Protein AF-F4S3M0-F1 (afdb_monomer)

Organism: Melampsora larici-populina (strain 98AG31 / pathotype 3-4-7) (NCBI:txid747676)

Structure (mmCIF, N/CA/C/O backbone):
data_AF-F4S3M0-F1
#
_entry.id   AF-F4S3M0-F1
#
loop_
_atom_site.group_PDB
_atom_site.id
_atom_site.type_symbol
_atom_site.label_atom_id
_atom_site.label_alt_id
_atom_site.label_comp_id
_atom_site.label_asym_id
_atom_site.label_entity_id
_atom_site.label_seq_id
_atom_site.pdbx_PDB_ins_code
_atom_s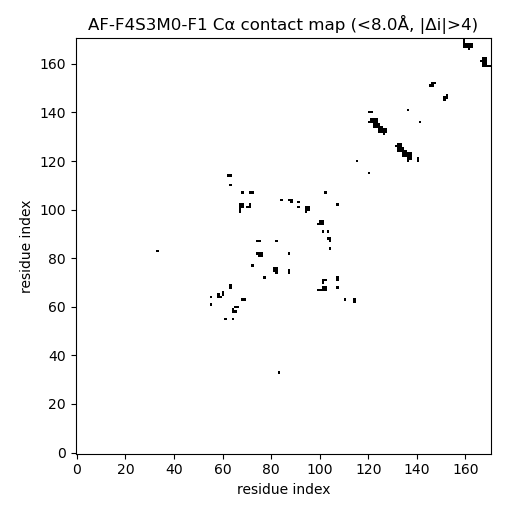ite.Cartn_x
_atom_site.Cartn_y
_atom_site.Cartn_z
_atom_site.occupancy
_atom_site.B_iso_or_equiv
_atom_site.auth_seq_id
_atom_site.auth_comp_id
_atom_site.auth_asym_id
_atom_site.auth_atom_id
_atom_site.pdbx_PDB_model_num
ATOM 1 N N . MET A 1 1 ? -48.995 18.906 71.791 1.00 35.56 1 MET A N 1
ATOM 2 C CA . MET A 1 1 ? -49.995 19.321 70.779 1.00 35.56 1 MET A CA 1
ATOM 3 C C . MET A 1 1 ? -49.561 20.656 70.186 1.00 35.56 1 MET A C 1
ATOM 5 O O . MET A 1 1 ? -49.178 21.518 70.962 1.00 35.56 1 MET A O 1
ATOM 9 N N . ARG A 1 2 ? -49.672 20.780 68.851 1.00 35.53 2 ARG A N 1
ATOM 10 C CA . ARG A 1 2 ? -49.434 21.944 67.962 1.00 35.53 2 ARG A CA 1
ATOM 11 C C . ARG A 1 2 ? -47.989 22.300 67.554 1.00 35.53 2 ARG A C 1
ATOM 13 O O . ARG A 1 2 ? -47.283 23.010 68.252 1.00 35.53 2 ARG A O 1
ATOM 20 N N . SER A 1 3 ? -47.638 21.865 66.340 1.00 38.09 3 SER A N 1
ATOM 21 C CA . SER A 1 3 ? -46.904 22.633 65.304 1.00 38.09 3 SER A CA 1
ATOM 22 C C . SER A 1 3 ? -47.796 23.778 64.750 1.00 38.09 3 SER A C 1
ATOM 24 O O . SER A 1 3 ? -48.944 23.863 65.206 1.00 38.09 3 SER A O 1
ATOM 26 N N . PRO A 1 4 ? -47.443 24.544 63.682 1.00 53.38 4 PRO A N 1
ATOM 27 C CA . PRO A 1 4 ? -46.156 24.891 63.023 1.00 53.38 4 PRO A CA 1
ATOM 28 C C . PRO A 1 4 ? -46.022 26.429 62.751 1.00 53.38 4 PRO A C 1
ATOM 30 O O . PRO A 1 4 ? -46.941 27.161 63.083 1.00 53.38 4 PRO A O 1
ATOM 33 N N . THR A 1 5 ? -44.939 26.915 62.110 1.00 37.91 5 THR A N 1
ATOM 34 C CA . THR A 1 5 ? -44.976 27.767 60.880 1.00 37.91 5 THR A CA 1
ATOM 35 C C . THR A 1 5 ? -43.571 28.162 60.394 1.00 37.91 5 THR A C 1
ATOM 37 O O . THR A 1 5 ? -42.767 28.696 61.153 1.00 37.91 5 THR A O 1
ATOM 40 N N . ASN A 1 6 ? -43.332 27.920 59.100 1.00 38.53 6 ASN A N 1
ATOM 41 C CA . ASN A 1 6 ? -42.208 28.385 58.284 1.00 38.53 6 ASN A CA 1
ATOM 42 C C . ASN A 1 6 ? -42.134 29.918 58.202 1.00 38.53 6 ASN A C 1
ATOM 44 O O . ASN A 1 6 ? -43.172 30.565 58.088 1.00 38.53 6 ASN A O 1
ATOM 48 N N . SER A 1 7 ? -40.916 30.458 58.092 1.00 37.88 7 SER A N 1
ATOM 49 C CA . SER A 1 7 ? -40.669 31.768 57.480 1.00 37.88 7 SER A CA 1
ATOM 50 C C . SER A 1 7 ? -39.548 31.679 56.450 1.00 37.88 7 SER A C 1
ATOM 52 O O . SER A 1 7 ? -38.506 31.070 56.677 1.00 37.88 7 SER A O 1
ATOM 54 N N . SER A 1 8 ? -39.845 32.280 55.305 1.00 38.84 8 SER A N 1
ATOM 55 C CA . SER A 1 8 ? -39.098 32.343 54.057 1.00 38.84 8 SER A CA 1
ATOM 56 C C . SER A 1 8 ? -38.252 33.619 53.998 1.00 38.84 8 SER A C 1
ATOM 58 O O . SER A 1 8 ? -38.768 34.692 54.295 1.00 38.84 8 SER A O 1
ATOM 60 N N . ALA A 1 9 ? -37.015 33.499 53.519 1.00 36.19 9 ALA A N 1
ATOM 61 C CA . ALA A 1 9 ? -36.244 34.500 52.769 1.00 36.19 9 ALA A CA 1
ATOM 62 C C . ALA A 1 9 ? -35.062 33.706 52.171 1.00 36.19 9 ALA A C 1
ATOM 64 O O . ALA A 1 9 ? -34.357 33.033 52.911 1.00 36.19 9 ALA A O 1
ATOM 65 N N . GLY A 1 10 ? -34.877 33.554 50.863 1.00 30.77 10 GLY A N 1
ATOM 66 C CA . GLY A 1 10 ? -34.828 34.598 49.849 1.00 30.77 10 GLY A CA 1
ATOM 67 C C . GLY A 1 10 ? -33.366 34.731 49.419 1.00 30.77 10 GLY A C 1
ATOM 68 O O . GLY A 1 10 ? -32.677 35.618 49.901 1.00 30.77 10 GLY A O 1
ATOM 69 N N . CYS A 1 11 ? -32.886 33.814 48.574 1.00 30.95 11 CYS A N 1
ATOM 70 C CA . CYS A 1 11 ? -31.602 33.945 47.885 1.00 30.95 11 CYS A CA 1
ATOM 71 C C . CYS A 1 11 ? -31.860 33.762 46.392 1.00 30.95 11 CYS A C 1
ATOM 73 O O . CYS A 1 11 ? -32.021 32.645 45.903 1.00 30.95 11 CYS A O 1
ATOM 75 N N . GLU A 1 12 ? -31.957 34.887 45.696 1.00 34.16 12 GLU A N 1
ATOM 76 C CA . GLU A 1 12 ? -31.897 34.964 44.245 1.00 34.16 12 GLU A CA 1
ATOM 77 C C . GLU A 1 12 ? -30.481 34.573 43.801 1.00 34.16 12 GLU A C 1
ATOM 79 O O . GLU A 1 12 ? -29.498 35.173 44.234 1.00 34.16 12 GLU A O 1
ATOM 84 N N . SER A 1 13 ? -30.362 33.573 42.931 1.00 37.22 13 SER A N 1
ATOM 85 C CA . SER A 1 13 ? -29.157 33.367 42.129 1.00 37.22 13 SER A CA 1
ATOM 86 C C . SER A 1 13 ? -29.556 33.427 40.663 1.00 37.22 13 SER A C 1
ATOM 88 O O . SER A 1 13 ? -30.315 32.588 40.178 1.00 37.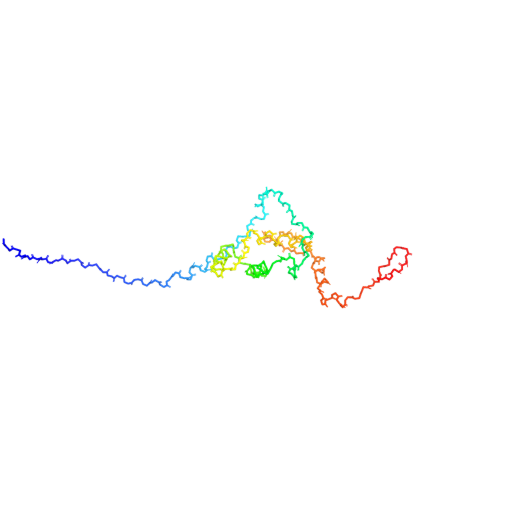22 13 SER A O 1
ATOM 90 N N . SER A 1 14 ? -29.063 34.462 39.993 1.00 34.44 14 SER A N 1
ATOM 91 C CA . SER A 1 14 ? -29.221 34.749 38.573 1.00 34.44 14 SER A CA 1
ATOM 92 C C . SER A 1 14 ? -28.876 33.541 37.704 1.00 34.44 14 SER A C 1
ATOM 94 O O . SER A 1 14 ? -27.732 33.085 37.691 1.00 34.44 14 SER A O 1
ATOM 96 N N . VAL A 1 15 ? -29.853 33.063 36.937 1.00 38.62 15 VAL A N 1
ATOM 97 C CA . VAL A 1 15 ? -29.621 32.161 35.809 1.00 38.62 15 VAL A CA 1
ATOM 98 C C . VAL A 1 15 ? -29.136 33.020 34.647 1.00 38.62 15 VAL A C 1
ATOM 100 O O . VAL A 1 15 ? -29.912 33.753 34.040 1.00 38.62 15 VAL A O 1
ATOM 103 N N . THR A 1 16 ? -27.838 32.973 34.362 1.00 38.59 16 THR A N 1
ATOM 104 C CA . THR A 1 16 ? -27.318 33.388 33.059 1.00 38.59 16 THR A CA 1
ATOM 105 C C . THR A 1 16 ? -27.352 32.174 32.143 1.00 38.59 16 THR A C 1
ATOM 107 O O . THR A 1 16 ? -26.502 31.292 32.263 1.00 38.59 16 THR A O 1
ATOM 110 N N . ASP A 1 17 ? -28.335 32.138 31.243 1.00 46.00 17 ASP A N 1
ATOM 111 C CA . ASP A 1 17 ? -28.294 31.312 30.037 1.00 46.00 17 ASP A CA 1
ATOM 112 C C . ASP A 1 17 ? -27.060 31.719 29.225 1.00 46.00 17 ASP A C 1
ATOM 114 O O . ASP A 1 17 ? -27.000 32.815 28.663 1.00 46.00 17 ASP A O 1
ATOM 118 N N . GLN A 1 18 ? -26.053 30.850 29.181 1.00 40.09 18 GLN A N 1
ATOM 119 C CA . GLN A 1 18 ? -24.944 30.973 28.243 1.00 40.09 18 GLN A CA 1
ATOM 120 C C . GLN A 1 18 ? -24.987 29.785 27.288 1.00 40.09 18 GLN A C 1
ATOM 122 O O . GLN A 1 18 ? -24.576 28.673 27.606 1.00 40.09 18 GLN A O 1
ATOM 127 N N . SER A 1 19 ? -25.567 30.095 26.129 1.00 46.62 19 SER A N 1
ATOM 128 C CA . SER A 1 19 ? -25.469 29.425 24.836 1.00 46.62 19 SER A CA 1
ATOM 129 C C . SER A 1 19 ? -24.262 28.490 24.696 1.00 46.62 19 SER A C 1
ATOM 131 O O . SER A 1 19 ? -23.108 28.916 24.741 1.00 46.62 19 SER A O 1
ATOM 133 N N . SER A 1 20 ? -24.551 27.209 24.480 1.00 45.34 20 SER A N 1
ATOM 134 C CA . SER A 1 20 ? -23.590 26.130 24.249 1.00 45.34 20 SER A CA 1
ATOM 135 C C . SER A 1 20 ? -23.423 25.797 22.760 1.00 45.34 20 SER A C 1
ATOM 137 O O . SER A 1 20 ? -23.326 24.625 22.408 1.00 45.34 20 SER A O 1
ATOM 139 N N . ASP A 1 21 ? -23.378 26.808 21.888 1.00 51.62 21 ASP A N 1
ATOM 140 C CA . ASP A 1 21 ? -23.297 26.602 20.429 1.00 51.62 21 ASP A CA 1
ATOM 141 C C . ASP A 1 21 ? -21.908 26.868 19.818 1.00 51.62 21 ASP A C 1
ATOM 143 O O . ASP A 1 21 ? -21.734 26.783 18.607 1.00 51.62 21 ASP A O 1
ATOM 147 N N . ALA A 1 22 ? -20.875 27.130 20.624 1.00 49.19 22 ALA A N 1
ATOM 148 C CA . ALA A 1 22 ? -19.568 27.568 20.117 1.00 49.19 22 ALA A CA 1
ATOM 149 C C . ALA A 1 22 ? -18.418 26.550 20.271 1.00 49.19 22 ALA A C 1
ATOM 151 O O . ALA A 1 22 ? -17.271 26.960 20.424 1.00 49.19 22 ALA A O 1
ATOM 152 N N . ASN A 1 23 ? -18.675 25.234 20.252 1.00 51.41 23 ASN A N 1
ATOM 153 C CA . ASN A 1 23 ? -17.585 24.253 20.430 1.00 51.41 23 ASN A CA 1
ATOM 154 C C . ASN A 1 23 ? -17.570 23.061 19.460 1.00 51.41 23 ASN A C 1
ATOM 156 O O . ASN A 1 23 ? -16.838 22.101 19.688 1.00 51.41 23 ASN A O 1
ATOM 160 N N . ILE A 1 24 ? -18.349 23.104 18.374 1.00 42.72 24 ILE A N 1
ATOM 161 C CA . ILE A 1 24 ? -18.276 22.068 17.327 1.00 42.72 24 ILE A CA 1
ATOM 162 C C . ILE A 1 24 ? -17.216 22.427 16.274 1.00 42.72 24 ILE A C 1
ATOM 164 O O . ILE A 1 24 ? -16.498 21.544 15.810 1.00 42.72 24 ILE A O 1
ATOM 168 N N . GLU A 1 25 ? -17.049 23.711 15.941 1.00 46.59 25 GLU A N 1
ATOM 169 C CA . GLU A 1 25 ? -16.086 24.136 14.911 1.00 46.59 25 GLU A CA 1
ATOM 170 C C . GLU A 1 25 ? -14.624 23.933 15.343 1.00 46.59 25 GLU A C 1
ATOM 172 O O . GLU A 1 25 ? -13.801 23.485 14.548 1.00 46.59 25 GLU A O 1
ATOM 177 N N . ASN A 1 26 ? -14.322 24.107 16.633 1.00 46.09 26 ASN A N 1
ATOM 178 C CA . ASN A 1 26 ? -12.972 23.920 17.178 1.00 46.09 26 ASN A CA 1
ATOM 179 C C . ASN A 1 26 ? -12.529 22.438 17.235 1.00 46.09 26 ASN A C 1
ATOM 181 O O . ASN A 1 26 ? -11.357 22.134 17.445 1.00 46.09 26 ASN A O 1
ATOM 185 N N . LEU A 1 27 ? -13.459 21.492 17.037 1.00 41.00 27 LEU A N 1
ATOM 186 C CA . LEU A 1 27 ? -13.160 20.056 17.030 1.00 41.00 27 LEU A CA 1
ATOM 187 C C . LEU A 1 27 ? -12.715 19.546 15.648 1.00 41.00 27 LEU A C 1
ATOM 189 O O . LEU A 1 27 ? -12.100 18.485 15.555 1.00 41.00 27 LEU A O 1
ATOM 193 N N . LEU A 1 28 ? -13.032 20.285 14.578 1.00 40.88 28 LEU A N 1
ATOM 194 C CA . LEU A 1 28 ? -12.654 19.945 13.201 1.00 40.88 28 LEU A CA 1
ATOM 195 C C . LEU A 1 28 ? -11.318 20.571 12.786 1.00 40.88 28 LEU A C 1
ATOM 197 O O . LEU A 1 28 ? -10.623 19.994 11.954 1.00 40.88 28 LEU A O 1
ATOM 201 N N . GLU A 1 29 ? -10.929 21.697 13.385 1.00 42.06 29 GLU A N 1
ATOM 202 C CA . GLU A 1 29 ? -9.670 22.384 13.059 1.00 42.06 29 GLU A CA 1
ATOM 203 C C . GLU A 1 29 ? -8.425 21.734 13.691 1.00 42.06 29 GLU A C 1
ATOM 205 O O . GLU A 1 29 ? -7.314 21.935 13.211 1.00 42.06 29 GLU A O 1
ATOM 210 N N . GLN A 1 30 ? -8.587 20.870 14.701 1.00 41.62 30 GLN A N 1
ATOM 211 C CA . GLN A 1 30 ? -7.483 20.106 15.313 1.00 41.62 30 GLN A CA 1
ATOM 212 C C . GLN A 1 30 ? -7.150 18.784 14.588 1.00 41.62 30 GLN A C 1
ATOM 214 O O . GLN A 1 30 ? -6.493 17.912 15.156 1.00 41.62 30 GLN A O 1
ATOM 219 N N . VAL A 1 31 ? -7.612 18.591 13.347 1.00 48.03 31 VAL A N 1
ATOM 220 C CA . VAL A 1 31 ? -7.483 17.308 12.625 1.00 48.03 31 VAL A CA 1
ATOM 221 C C . VAL A 1 31 ? -6.314 17.262 11.627 1.00 48.03 31 VAL A C 1
ATOM 223 O O . VAL A 1 31 ? -5.997 16.180 11.141 1.00 48.03 31 VAL A O 1
ATOM 226 N N . ASP A 1 32 ? -5.598 18.359 11.373 1.00 39.69 32 ASP A N 1
ATOM 227 C CA . ASP A 1 32 ? -4.571 18.393 10.313 1.00 39.69 32 ASP A CA 1
ATOM 228 C C . ASP A 1 32 ? -3.110 18.372 10.791 1.00 39.69 32 ASP A C 1
ATOM 230 O O . ASP A 1 32 ? -2.213 18.820 10.079 1.00 39.69 32 ASP A O 1
ATOM 234 N N . GLU A 1 33 ? -2.824 17.737 11.929 1.00 41.00 33 GLU A N 1
ATOM 235 C CA . GLU A 1 33 ? -1.481 17.194 12.155 1.00 41.00 33 GLU A CA 1
ATOM 236 C C . GLU A 1 33 ? -1.470 15.724 11.733 1.00 41.00 33 GLU A C 1
ATOM 238 O O . GLU A 1 33 ? -1.711 14.796 12.510 1.00 41.00 33 GLU A O 1
ATOM 243 N N . TYR A 1 34 ? -1.248 15.516 10.432 1.00 47.06 34 TYR A N 1
ATOM 244 C CA . TYR A 1 34 ? -0.899 14.205 9.901 1.00 47.06 34 TYR A CA 1
ATOM 245 C C . TYR A 1 34 ? 0.471 13.823 10.456 1.00 47.06 34 TYR A C 1
ATOM 247 O O . TYR A 1 34 ? 1.499 14.064 9.826 1.00 47.06 34 TYR A O 1
ATOM 255 N N . ASP A 1 35 ? 0.457 13.199 11.632 1.00 42.06 35 ASP A N 1
ATOM 256 C CA . ASP A 1 35 ? 1.570 12.435 12.172 1.00 42.06 35 ASP A CA 1
ATOM 257 C C . ASP A 1 35 ? 1.912 11.341 11.156 1.00 42.06 35 ASP A C 1
ATOM 259 O O . ASP A 1 35 ? 1.306 10.261 11.091 1.00 42.06 35 ASP A O 1
ATOM 263 N N . TRP A 1 36 ? 2.861 11.661 10.281 1.00 47.72 36 TRP A N 1
ATOM 264 C CA . TRP A 1 36 ? 3.512 10.728 9.376 1.00 47.72 36 TRP A CA 1
ATOM 265 C C . TRP A 1 36 ? 4.489 9.893 10.201 1.00 47.72 36 TRP A C 1
ATOM 267 O O . TRP A 1 36 ? 5.684 9.888 9.920 1.00 47.72 36 TRP A O 1
ATOM 277 N N . GLY A 1 37 ? 3.950 9.264 11.258 1.00 37.31 37 GLY A N 1
ATOM 278 C CA . GLY A 1 37 ? 4.690 8.682 12.363 1.00 37.31 37 GLY A CA 1
ATOM 279 C C . GLY A 1 37 ? 5.929 7.999 11.842 1.00 37.31 37 GLY A C 1
ATOM 280 O O . GLY A 1 37 ? 5.812 7.169 10.934 1.00 37.31 37 GLY A O 1
ATOM 281 N N . ASN A 1 38 ? 7.078 8.432 12.374 1.00 37.34 38 ASN A N 1
ATOM 282 C CA . ASN A 1 38 ? 8.406 7.954 12.021 1.00 37.34 38 ASN A CA 1
ATOM 283 C C . ASN A 1 38 ? 8.319 6.492 11.598 1.00 37.34 38 ASN A C 1
ATOM 285 O O . ASN A 1 38 ? 7.979 5.618 12.400 1.00 37.34 38 ASN A O 1
ATOM 289 N N . GLU A 1 39 ? 8.629 6.210 10.333 1.00 47.81 39 GLU A N 1
ATOM 290 C CA . GLU A 1 39 ? 8.635 4.849 9.794 1.00 47.81 39 GLU A CA 1
ATOM 291 C C . GLU A 1 39 ? 9.760 3.985 10.408 1.00 47.81 39 GLU A C 1
ATOM 293 O O . GLU A 1 39 ? 10.139 2.973 9.823 1.00 47.81 39 GLU A O 1
ATOM 298 N N . GLU A 1 40 ? 10.299 4.377 11.563 1.00 42.41 40 GLU A N 1
ATOM 299 C CA . GLU A 1 40 ? 11.466 3.819 12.239 1.00 42.41 40 GLU A CA 1
ATOM 300 C C . GLU A 1 40 ? 11.122 3.142 13.577 1.00 42.41 40 GLU A C 1
ATOM 302 O O . GLU A 1 40 ? 11.881 2.280 14.007 1.00 42.41 40 GLU A O 1
ATOM 307 N N . ASP A 1 41 ? 9.937 3.373 14.161 1.00 38.75 41 ASP A N 1
ATOM 308 C 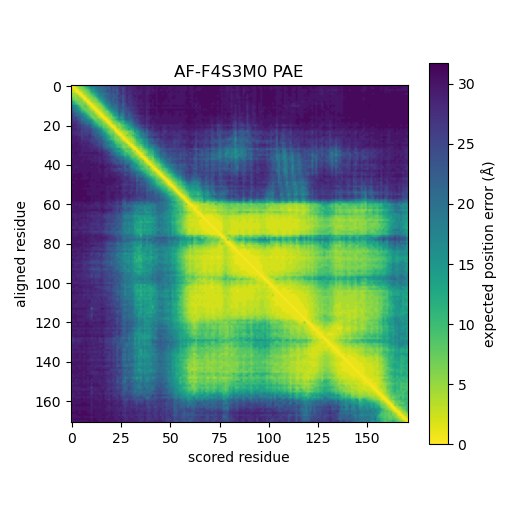CA . ASP A 1 41 ? 9.453 2.628 15.343 1.00 38.75 41 ASP A CA 1
ATOM 309 C C . ASP A 1 41 ? 8.812 1.280 14.949 1.00 38.75 41 ASP A C 1
ATOM 311 O O . ASP A 1 41 ? 7.697 0.911 15.335 1.00 38.75 41 ASP A O 1
ATOM 315 N N . TRP A 1 42 ? 9.533 0.506 14.137 1.00 42.53 42 TRP A N 1
ATOM 316 C CA . TRP A 1 42 ? 9.274 -0.923 14.000 1.00 42.53 42 TRP A CA 1
ATOM 317 C C . TRP A 1 42 ? 10.045 -1.635 15.099 1.00 42.53 42 TRP A C 1
ATOM 319 O O . TRP A 1 42 ? 11.170 -2.078 14.878 1.00 42.53 42 TRP A O 1
ATOM 329 N N . GLU A 1 43 ? 9.437 -1.804 16.272 1.00 33.66 43 GLU A N 1
ATOM 330 C CA . GLU A 1 43 ? 9.908 -2.886 17.127 1.00 33.66 43 GLU A CA 1
ATOM 331 C C . GLU A 1 43 ? 9.839 -4.193 16.326 1.00 33.66 43 GLU A C 1
ATOM 333 O O . GLU A 1 43 ? 8.810 -4.543 15.728 1.00 33.66 43 GLU A O 1
ATOM 338 N N . ASP A 1 44 ? 10.981 -4.876 16.294 1.00 44.06 44 ASP A N 1
ATOM 339 C CA . ASP A 1 44 ? 11.183 -6.249 15.853 1.00 44.06 44 ASP A CA 1
ATOM 340 C C . ASP A 1 44 ? 10.365 -7.189 16.746 1.00 44.06 44 ASP A C 1
ATOM 342 O O . ASP A 1 44 ? 10.871 -7.906 17.608 1.00 44.06 44 ASP A O 1
ATOM 346 N N . VAL A 1 45 ? 9.043 -7.149 16.591 1.00 46.25 45 VAL A N 1
ATOM 347 C CA . VAL A 1 45 ? 8.149 -8.077 17.273 1.00 46.25 45 VAL A CA 1
ATOM 348 C C . VAL A 1 45 ? 8.086 -9.345 16.440 1.00 46.25 45 VAL A C 1
ATOM 350 O O . VAL A 1 45 ? 7.135 -9.543 15.690 1.00 46.25 45 VAL A O 1
ATOM 353 N N . GLY A 1 46 ? 9.129 -10.162 16.587 1.00 34.25 46 GLY A N 1
ATOM 354 C CA . GLY A 1 46 ? 9.132 -11.612 16.432 1.00 34.25 46 GLY A CA 1
ATOM 355 C C . GLY A 1 46 ? 8.651 -12.164 15.092 1.00 34.25 46 GLY A C 1
ATOM 356 O O . GLY A 1 46 ? 7.500 -12.017 14.695 1.00 34.25 46 GLY A O 1
ATOM 357 N N . THR A 1 47 ? 9.521 -12.941 14.455 1.00 43.38 47 THR A N 1
ATOM 358 C CA . THR A 1 47 ? 9.227 -13.908 13.392 1.00 43.38 47 THR A CA 1
ATOM 359 C C . THR A 1 47 ? 7.988 -14.762 13.707 1.00 43.38 47 THR A C 1
ATOM 361 O O . THR A 1 47 ? 8.091 -15.892 14.176 1.00 43.38 47 THR A O 1
ATOM 364 N N . GLN A 1 48 ? 6.792 -14.252 13.429 1.00 44.31 48 GLN A N 1
ATOM 365 C CA . GLN A 1 48 ? 5.617 -15.072 13.194 1.00 44.31 48 GLN A CA 1
ATOM 366 C C . GLN A 1 48 ? 5.571 -15.308 11.693 1.00 44.31 48 GLN A C 1
ATOM 368 O O . GLN A 1 48 ? 5.529 -14.359 10.908 1.00 44.31 48 GLN A O 1
ATOM 373 N N . GLN A 1 49 ? 5.696 -16.587 11.331 1.00 38.66 49 GLN A N 1
ATOM 374 C CA . GLN A 1 49 ? 5.644 -17.124 9.977 1.00 38.66 49 GLN A CA 1
ATOM 375 C C . GLN A 1 49 ? 4.792 -16.253 9.056 1.00 38.66 49 GLN A C 1
ATOM 377 O O . GLN A 1 49 ? 3.603 -16.032 9.296 1.00 38.66 49 GLN A O 1
ATOM 382 N N . GLY A 1 50 ? 5.428 -15.753 7.992 1.00 39.88 50 GLY A N 1
ATOM 383 C CA . GLY A 1 50 ? 4.691 -15.183 6.878 1.00 39.88 50 GLY A CA 1
ATOM 384 C C . GLY A 1 50 ? 3.624 -16.192 6.446 1.00 39.88 50 GLY A C 1
ATOM 385 O O . GLY A 1 50 ? 3.924 -17.384 6.428 1.00 39.88 50 GLY A O 1
ATOM 386 N N . PRO A 1 51 ? 2.392 -15.744 6.157 1.00 44.69 51 PRO A N 1
ATOM 387 C CA . PRO A 1 51 ? 1.289 -16.643 5.858 1.00 44.69 51 PRO A CA 1
ATOM 388 C C . PRO A 1 51 ? 1.705 -17.626 4.764 1.00 44.69 51 PRO A C 1
ATOM 390 O O . PRO A 1 51 ? 2.196 -17.213 3.709 1.00 44.69 51 PRO A O 1
ATOM 393 N N . ASP A 1 52 ? 1.532 -18.914 5.051 1.00 42.12 52 ASP A N 1
ATOM 394 C CA . ASP A 1 52 ? 1.872 -20.013 4.159 1.00 42.12 52 ASP A CA 1
ATOM 395 C C . ASP A 1 52 ? 1.245 -19.758 2.785 1.00 42.12 52 ASP A C 1
ATOM 397 O O . ASP A 1 52 ? 0.019 -19.700 2.624 1.00 42.12 52 ASP A O 1
ATOM 401 N N . THR A 1 53 ? 2.098 -19.585 1.775 1.00 48.97 53 THR A N 1
ATOM 402 C CA . THR A 1 53 ? 1.703 -19.233 0.403 1.00 48.97 53 THR A CA 1
ATOM 403 C C . THR A 1 53 ? 0.811 -20.293 -0.259 1.00 48.97 53 THR A C 1
ATOM 405 O O . THR A 1 53 ? 0.193 -20.020 -1.286 1.00 48.97 53 THR A O 1
ATOM 408 N N . SER A 1 54 ? 0.681 -21.476 0.349 1.00 45.72 54 SER A N 1
ATOM 409 C CA . SER A 1 54 ? -0.139 -22.600 -0.112 1.00 45.72 54 SER A CA 1
ATOM 410 C C . SER A 1 54 ? -1.642 -22.454 0.167 1.00 45.72 54 SER A C 1
ATOM 412 O O . SER A 1 54 ? -2.434 -23.153 -0.460 1.00 45.72 54 SER A O 1
ATOM 414 N N . SER A 1 55 ? -2.065 -21.547 1.058 1.00 49.06 55 SER A N 1
ATOM 415 C CA . SER A 1 55 ? -3.488 -21.358 1.410 1.00 49.06 55 SER A CA 1
ATOM 416 C C . SER A 1 55 ? -4.170 -20.166 0.721 1.00 49.06 55 SER A C 1
ATOM 418 O O . SER A 1 55 ? -5.386 -20.008 0.821 1.00 49.06 55 SER A O 1
ATOM 420 N N . PHE A 1 56 ? -3.426 -19.360 -0.048 1.00 49.91 56 PHE A N 1
ATOM 421 C CA . PHE A 1 56 ? -3.946 -18.200 -0.800 1.00 49.91 56 PHE A CA 1
ATOM 422 C C . PHE A 1 56 ? -4.826 -18.571 -2.005 1.00 49.91 56 PHE A C 1
ATOM 424 O O . PHE A 1 56 ? -5.235 -17.708 -2.781 1.00 49.91 56 PHE A O 1
ATOM 431 N N . GLN A 1 57 ? -5.114 -19.857 -2.181 1.00 50.69 57 GLN A N 1
ATOM 432 C CA . GLN A 1 57 ? -5.857 -20.398 -3.305 1.00 50.69 57 GLN A CA 1
ATOM 433 C C . GLN A 1 57 ? -7.190 -20.963 -2.808 1.00 50.69 57 GLN A C 1
ATOM 435 O O . GLN A 1 57 ? -7.256 -22.140 -2.464 1.00 50.69 57 GLN A O 1
ATOM 440 N N . LYS A 1 58 ? -8.242 -20.125 -2.745 1.00 55.19 58 LYS A N 1
ATOM 441 C CA . LYS A 1 58 ? -9.669 -20.539 -2.868 1.00 55.19 58 LYS A CA 1
ATOM 442 C C . LYS A 1 58 ? -10.683 -19.397 -2.770 1.00 55.19 58 LYS A C 1
ATOM 444 O O . LYS A 1 58 ? -11.803 -19.528 -3.247 1.00 55.19 58 LYS A O 1
ATOM 449 N N . ASN A 1 59 ? -10.316 -18.280 -2.167 1.00 61.47 59 ASN A N 1
ATOM 450 C CA . ASN A 1 59 ? -11.136 -17.080 -2.055 1.00 61.47 59 ASN A CA 1
ATOM 451 C C . ASN A 1 59 ? -10.762 -16.120 -3.191 1.00 61.47 59 ASN A C 1
ATOM 453 O O . ASN A 1 59 ? -9.624 -15.672 -3.271 1.00 61.47 59 ASN A O 1
ATOM 457 N N . GLY A 1 60 ? -11.718 -15.772 -4.061 1.00 75.62 60 GLY A N 1
ATOM 458 C CA . GLY A 1 60 ? -11.530 -14.861 -5.208 1.00 75.62 60 GLY A CA 1
ATOM 459 C C . GLY A 1 60 ? -11.140 -13.414 -4.856 1.00 75.62 60 GLY A C 1
ATOM 460 O O . GLY A 1 60 ? -11.232 -12.530 -5.696 1.00 75.62 60 GLY A O 1
ATOM 461 N N . TRP A 1 61 ? -10.707 -13.170 -3.618 1.00 82.88 61 TRP A N 1
ATOM 462 C CA . TRP A 1 61 ? -10.365 -11.874 -3.037 1.00 82.88 61 TRP A CA 1
ATOM 463 C C . TRP A 1 61 ? -8.848 -11.689 -2.872 1.00 82.88 61 TRP A C 1
ATOM 465 O O . TRP A 1 61 ? -8.394 -11.032 -1.935 1.00 82.88 61 TRP A O 1
ATOM 475 N N . TYR A 1 62 ? -8.038 -12.290 -3.745 1.00 79.00 62 TYR A N 1
ATOM 476 C CA . TYR A 1 62 ? -6.598 -12.023 -3.795 1.00 79.00 62 TYR A CA 1
ATOM 477 C C . TYR A 1 62 ? -6.340 -10.524 -4.062 1.00 79.00 62 TYR A C 1
ATOM 479 O O . TYR A 1 62 ? -7.028 -9.951 -4.908 1.00 79.00 62 TYR A O 1
ATOM 487 N N . PRO A 1 63 ? -5.374 -9.859 -3.393 1.00 81.56 63 PRO A N 1
ATOM 488 C CA . PRO A 1 63 ? -4.397 -10.364 -2.413 1.00 81.56 63 PRO A CA 1
ATOM 489 C C . PRO A 1 63 ? -4.849 -10.294 -0.938 1.00 81.56 63 PRO A C 1
ATOM 491 O O . PRO A 1 63 ? -4.081 -10.636 -0.043 1.00 81.56 63 PRO A O 1
ATOM 494 N N . PHE A 1 64 ? -6.070 -9.836 -0.657 1.00 83.38 64 PHE A N 1
ATOM 495 C CA . PHE A 1 64 ? -6.547 -9.527 0.699 1.00 83.38 64 PHE A CA 1
ATOM 496 C C . PHE A 1 64 ? -7.195 -10.716 1.429 1.00 83.38 64 PHE A C 1
ATOM 498 O O . PHE A 1 64 ? -7.393 -10.671 2.645 1.00 83.38 64 PHE A O 1
ATOM 505 N N . GLY A 1 65 ? -7.554 -11.777 0.702 1.00 85.19 65 GLY A N 1
ATOM 506 C CA . GLY A 1 65 ? -8.106 -13.037 1.212 1.00 85.19 65 GLY A CA 1
ATOM 507 C C . GLY A 1 65 ? -9.565 -12.964 1.688 1.00 85.19 65 GLY A C 1
ATOM 508 O O . GLY A 1 65 ? -10.332 -13.900 1.472 1.00 85.19 65 GLY A O 1
ATOM 509 N N . LYS A 1 66 ? -9.999 -11.865 2.309 1.00 88.19 66 LYS A N 1
ATOM 510 C CA . LYS A 1 66 ? -11.367 -11.697 2.833 1.00 88.19 66 LYS A CA 1
ATOM 511 C C . LYS A 1 66 ? -12.001 -10.403 2.336 1.00 88.19 66 LYS A C 1
ATOM 513 O O . LYS A 1 66 ? -11.309 -9.405 2.152 1.00 88.19 66 LYS A O 1
ATOM 518 N N . LEU A 1 67 ? -13.327 -10.401 2.200 1.00 89.69 67 LEU A N 1
ATOM 519 C CA . LEU A 1 67 ? -14.087 -9.201 1.837 1.00 89.69 67 LEU A CA 1
ATOM 520 C C . LEU A 1 67 ? -13.967 -8.102 2.907 1.00 89.69 67 LEU A C 1
ATOM 522 O O . LEU A 1 67 ? -13.772 -6.940 2.572 1.00 89.69 67 LEU A O 1
ATOM 526 N N . GLU A 1 68 ? -14.002 -8.470 4.190 1.00 91.25 68 GLU A N 1
ATOM 527 C CA . GLU A 1 68 ? -13.851 -7.540 5.324 1.00 91.25 68 GLU A CA 1
ATOM 528 C C . GLU A 1 68 ? -12.538 -6.749 5.250 1.00 91.25 68 GLU A C 1
ATOM 530 O O . GLU A 1 68 ? -12.504 -5.551 5.520 1.00 91.25 68 GLU A O 1
ATOM 535 N N . ASN A 1 69 ? -11.464 -7.404 4.804 1.00 90.94 69 ASN A N 1
ATOM 536 C CA . ASN A 1 69 ? -10.165 -6.772 4.615 1.00 90.94 69 ASN A CA 1
ATOM 537 C C . ASN A 1 69 ? -10.197 -5.726 3.494 1.00 90.94 69 ASN A C 1
ATOM 539 O O . ASN A 1 69 ? -9.591 -4.666 3.629 1.00 90.94 69 ASN A O 1
ATOM 543 N N . ILE A 1 70 ? -10.931 -5.998 2.413 1.00 90.75 70 ILE A N 1
ATOM 544 C CA . ILE A 1 70 ? -11.122 -5.047 1.311 1.00 90.75 70 ILE A CA 1
ATOM 545 C C . ILE A 1 70 ? -11.924 -3.839 1.796 1.00 90.75 70 ILE A C 1
ATOM 547 O O . ILE A 1 70 ? -11.511 -2.699 1.576 1.00 90.75 70 ILE A O 1
ATOM 551 N N . ILE A 1 71 ? -13.025 -4.079 2.515 1.00 91.12 71 ILE A N 1
ATOM 552 C CA . ILE A 1 71 ? -13.849 -3.014 3.103 1.00 91.12 71 ILE A CA 1
ATOM 553 C C . ILE A 1 71 ? -12.990 -2.135 4.018 1.00 91.12 71 ILE A C 1
ATOM 555 O O . ILE A 1 71 ? -12.998 -0.914 3.875 1.00 91.12 71 ILE A O 1
ATOM 559 N N . ALA A 1 72 ? -12.176 -2.736 4.887 1.00 91.88 72 ALA A N 1
ATOM 560 C CA . ALA A 1 72 ? -11.259 -1.993 5.743 1.00 91.88 72 ALA A CA 1
ATOM 561 C C . ALA A 1 72 ? -10.229 -1.170 4.962 1.00 91.88 72 ALA A C 1
ATOM 563 O O . ALA A 1 72 ? -9.983 -0.023 5.322 1.00 91.88 72 ALA A O 1
ATOM 564 N N . THR A 1 73 ? -9.647 -1.698 3.879 1.00 90.50 73 THR A N 1
ATOM 565 C CA . THR A 1 73 ? -8.733 -0.904 3.035 1.00 90.50 73 THR A CA 1
ATOM 566 C C . THR A 1 73 ? -9.429 0.251 2.328 1.00 90.50 73 THR A C 1
ATOM 568 O O . THR A 1 73 ? -8.826 1.306 2.148 1.00 90.50 73 THR A O 1
ATOM 571 N N . MET A 1 74 ? -10.700 0.081 1.965 1.00 89.00 74 MET A N 1
ATOM 572 C CA . MET A 1 74 ? -11.504 1.134 1.353 1.00 89.00 74 MET A CA 1
ATOM 573 C C . MET A 1 74 ? -11.835 2.240 2.361 1.00 89.00 74 MET A C 1
ATOM 575 O O . MET A 1 74 ? -11.697 3.412 2.025 1.00 89.00 74 MET A O 1
ATOM 579 N N . ILE A 1 75 ? -12.194 1.871 3.597 1.00 89.94 75 ILE A N 1
ATOM 580 C CA . ILE A 1 75 ? -12.394 2.808 4.715 1.00 89.94 75 ILE A CA 1
ATOM 581 C C . ILE A 1 75 ? -11.088 3.531 5.049 1.00 89.94 75 ILE A C 1
ATOM 583 O O . ILE A 1 75 ? -11.087 4.744 5.230 1.00 89.94 75 ILE A O 1
ATOM 587 N N . TYR A 1 76 ? -9.969 2.799 5.096 1.00 90.81 76 TYR A N 1
ATOM 588 C CA . TYR A 1 76 ? -8.653 3.379 5.354 1.00 90.81 76 TYR A CA 1
ATOM 589 C C . TYR A 1 76 ? -8.289 4.450 4.328 1.00 90.81 76 TYR A C 1
ATOM 591 O O . TYR A 1 76 ? -7.689 5.460 4.685 1.00 90.81 76 TYR A O 1
ATOM 599 N N . GLY A 1 77 ? -8.701 4.235 3.078 1.00 83.81 77 GLY A N 1
ATOM 600 C CA . GLY A 1 77 ? -8.713 5.235 2.028 1.00 83.81 77 GLY A CA 1
ATOM 601 C C . GLY A 1 77 ? -7.655 5.023 0.945 1.00 83.81 77 GLY A C 1
ATOM 602 O O . GLY A 1 77 ? -6.586 4.438 1.150 1.00 83.81 77 GLY A O 1
ATOM 603 N N . LEU A 1 78 ? -7.979 5.495 -0.262 1.00 68.25 78 LEU A N 1
ATOM 604 C CA . LEU A 1 78 ? -7.159 5.322 -1.459 1.00 68.25 78 LEU A CA 1
ATOM 605 C C . LEU A 1 78 ? -6.270 6.557 -1.674 1.00 68.25 78 LEU A C 1
ATOM 607 O O . LEU A 1 78 ? -6.727 7.641 -2.038 1.00 68.25 78 LEU A O 1
ATOM 611 N N . ALA A 1 79 ? -4.967 6.359 -1.463 1.00 68.38 79 ALA A N 1
ATOM 612 C CA . ALA A 1 79 ? -3.874 7.304 -1.713 1.00 68.38 79 ALA A CA 1
ATOM 613 C C . ALA A 1 79 ? -3.943 8.644 -0.953 1.00 68.38 79 ALA A C 1
ATOM 615 O O . ALA A 1 79 ? -3.270 8.775 0.065 1.00 68.38 79 ALA A O 1
ATOM 616 N N . ARG A 1 80 ? -4.698 9.630 -1.461 1.00 68.00 80 ARG A N 1
ATOM 617 C CA . ARG A 1 80 ? -4.653 11.040 -1.009 1.00 68.00 80 ARG A CA 1
ATOM 618 C C . ARG A 1 80 ? -5.578 11.364 0.159 1.00 68.00 80 ARG A C 1
ATOM 620 O O . ARG A 1 80 ? -5.446 12.419 0.759 1.00 68.00 80 ARG A O 1
ATOM 627 N N . LYS A 1 81 ? -6.521 10.475 0.458 1.00 76.62 81 LYS A N 1
ATOM 628 C CA . LYS A 1 81 ? -7.400 10.574 1.621 1.00 76.62 81 LYS A CA 1
ATOM 629 C C . LYS A 1 81 ? -7.190 9.307 2.420 1.00 76.62 81 LYS A C 1
ATOM 631 O O . LYS A 1 81 ? -7.766 8.287 2.062 1.00 76.62 81 LYS A O 1
ATOM 636 N N . ARG A 1 82 ? -6.293 9.346 3.402 1.00 85.00 82 ARG A N 1
ATOM 637 C CA . ARG A 1 82 ? -6.136 8.261 4.370 1.00 85.00 82 ARG A CA 1
ATOM 638 C C . ARG A 1 82 ? -6.655 8.742 5.704 1.00 85.00 82 ARG A C 1
ATOM 640 O O . ARG A 1 82 ? -6.311 9.844 6.107 1.00 85.00 82 ARG A O 1
ATOM 647 N N . ILE A 1 83 ? -7.462 7.931 6.368 1.00 89.06 83 ILE A N 1
ATOM 648 C CA . ILE A 1 83 ? -7.969 8.300 7.687 1.00 89.06 83 ILE A CA 1
ATOM 649 C C . ILE A 1 83 ? -6.903 8.075 8.758 1.00 89.06 83 ILE A C 1
ATOM 651 O O . ILE A 1 83 ? -6.039 7.194 8.630 1.00 89.06 83 ILE A O 1
ATOM 655 N N . SER A 1 84 ? -6.970 8.872 9.821 1.00 89.25 84 SER A N 1
ATOM 656 C CA . SER A 1 84 ? -6.086 8.713 10.971 1.00 89.25 84 SER A CA 1
ATOM 657 C C . SER A 1 84 ? -6.392 7.411 11.722 1.00 89.25 84 SER A C 1
ATOM 659 O O . SER A 1 84 ? -7.442 6.782 11.549 1.00 89.25 84 SER A O 1
ATOM 661 N N . ARG A 1 85 ? -5.471 6.991 12.597 1.00 91.00 85 ARG A N 1
ATOM 662 C CA . ARG A 1 85 ? -5.682 5.806 13.439 1.00 91.00 85 ARG A CA 1
ATOM 663 C C . ARG A 1 85 ? -6.922 5.957 14.322 1.00 91.00 85 ARG A C 1
ATOM 665 O O . ARG A 1 85 ? -7.718 5.028 14.388 1.00 91.00 85 ARG A O 1
ATOM 672 N N . SER A 1 86 ? -7.101 7.109 14.969 1.00 91.38 86 SER A N 1
ATOM 673 C CA . SER A 1 86 ? -8.248 7.364 15.852 1.00 91.38 86 SER A CA 1
ATOM 674 C C . SER A 1 86 ? -9.576 7.320 15.095 1.00 91.38 86 SER A C 1
ATOM 676 O O . SER A 1 86 ? -10.527 6.696 15.563 1.00 91.38 86 SER A O 1
ATOM 678 N N . GLN A 1 87 ? -9.623 7.893 13.889 1.00 92.06 87 GLN A N 1
ATOM 679 C CA . GLN A 1 87 ? -10.795 7.829 13.012 1.00 92.06 87 GLN A CA 1
ATOM 680 C C . GLN A 1 87 ? -11.111 6.387 12.595 1.00 92.06 87 GLN A C 1
ATOM 682 O O . GLN A 1 87 ? -12.269 5.971 12.644 1.00 92.06 87 GLN A O 1
ATOM 687 N N . TYR A 1 88 ? -10.091 5.602 12.228 1.00 93.75 88 TYR A N 1
ATOM 688 C CA . TYR A 1 88 ? -10.284 4.194 11.878 1.00 93.75 88 TYR A CA 1
ATOM 689 C C . TYR A 1 88 ? -10.829 3.384 13.058 1.00 93.75 88 TYR A C 1
ATOM 691 O O . TYR A 1 88 ? -11.763 2.612 12.872 1.00 93.75 88 TYR A O 1
ATOM 699 N N . GLU A 1 89 ? -10.289 3.561 14.266 1.00 92.19 89 GLU A N 1
ATOM 700 C CA . GLU A 1 89 ? -10.741 2.829 15.460 1.00 92.19 89 GLU A CA 1
ATOM 701 C C . GLU A 1 89 ? -12.176 3.209 15.874 1.00 92.19 89 GLU A C 1
ATOM 703 O O . GLU A 1 89 ? -12.950 2.345 16.294 1.00 92.19 89 GLU A O 1
ATOM 708 N N . ALA A 1 90 ? -12.580 4.471 15.686 1.00 93.50 90 ALA A N 1
ATOM 709 C CA . ALA A 1 90 ? -13.965 4.895 15.895 1.00 93.50 90 ALA A CA 1
ATOM 710 C C . ALA A 1 90 ? -14.925 4.187 14.921 1.00 93.50 90 ALA A C 1
ATOM 712 O O . ALA A 1 90 ? -15.949 3.638 15.336 1.00 93.50 90 ALA A O 1
ATOM 713 N N . ILE A 1 91 ?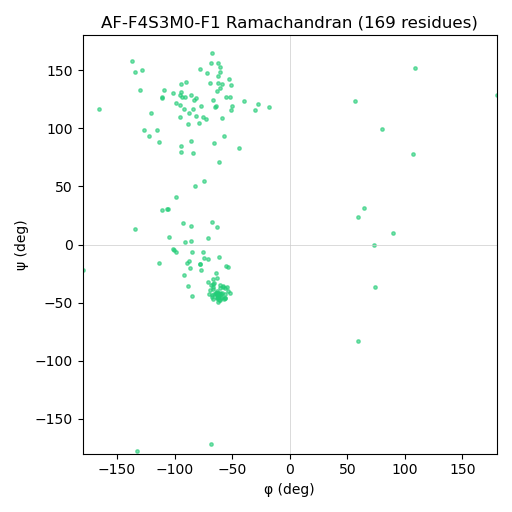 -14.564 4.132 13.634 1.00 92.44 91 ILE A N 1
ATOM 714 C CA . ILE A 1 91 ? -15.348 3.420 12.614 1.00 92.44 91 ILE A CA 1
ATOM 715 C C . ILE A 1 91 ? -15.352 1.913 12.892 1.00 92.44 91 ILE A C 1
ATOM 717 O O . ILE A 1 91 ? -16.401 1.280 12.812 1.00 92.44 91 ILE A O 1
ATOM 721 N N . HIS A 1 92 ? -14.205 1.335 13.255 1.00 92.50 92 HIS A N 1
ATOM 722 C CA . HIS A 1 92 ? -14.076 -0.078 13.616 1.00 92.50 92 HIS A CA 1
ATOM 723 C C . HIS A 1 92 ? -15.023 -0.446 14.760 1.00 92.50 92 HIS A C 1
ATOM 725 O O . HIS A 1 92 ? -15.780 -1.410 14.643 1.00 92.50 92 HIS A O 1
ATOM 731 N N . SER A 1 93 ? -15.062 0.380 15.806 1.00 92.12 93 SER A N 1
ATOM 732 C CA . SER A 1 93 ? -15.952 0.200 16.955 1.00 92.12 93 SER A CA 1
ATOM 733 C C . SER A 1 93 ? -17.428 0.271 16.553 1.00 92.12 93 SER A C 1
ATOM 735 O O . SER A 1 93 ? -18.208 -0.602 16.931 1.00 92.12 93 SER A O 1
ATOM 737 N N . ALA A 1 94 ? -17.812 1.254 15.733 1.00 93.06 94 ALA A N 1
ATOM 738 C CA . ALA A 1 94 ? -19.187 1.395 15.249 1.00 93.06 94 ALA A CA 1
ATOM 739 C C . ALA A 1 94 ? -19.624 0.209 14.371 1.00 93.06 94 ALA A C 1
ATOM 741 O O . ALA A 1 94 ? -20.729 -0.310 14.513 1.00 93.06 94 ALA A O 1
ATOM 742 N N . VAL A 1 95 ? -18.743 -0.259 13.485 1.00 91.75 95 VAL A N 1
ATOM 743 C CA . VAL A 1 95 ? -19.008 -1.390 12.585 1.00 91.75 95 VAL A CA 1
ATOM 744 C C . VAL A 1 95 ? -19.059 -2.719 13.350 1.00 91.75 95 VAL A C 1
ATOM 746 O O . VAL A 1 95 ? -19.854 -3.599 13.009 1.00 91.75 95 VAL A O 1
ATOM 749 N N . SER A 1 96 ? -18.281 -2.844 14.428 1.00 90.81 96 SER A N 1
ATOM 750 C CA . SER A 1 96 ? -18.304 -4.002 15.325 1.00 90.81 96 SER A CA 1
ATOM 751 C C . SER A 1 96 ? -19.677 -4.197 15.986 1.00 90.81 96 SER A C 1
ATOM 753 O O . SER A 1 96 ? -20.139 -5.331 16.109 1.00 90.81 96 SER A O 1
ATOM 755 N N . LEU A 1 97 ? -20.393 -3.110 16.312 1.00 91.06 97 LEU A N 1
ATOM 756 C CA . LEU A 1 97 ? -21.759 -3.171 16.863 1.00 91.06 97 LEU A CA 1
ATOM 757 C C . LEU A 1 97 ? -22.771 -3.802 15.893 1.00 91.06 97 LEU A C 1
ATOM 759 O O . LEU A 1 97 ? -23.743 -4.414 16.327 1.00 91.06 97 LEU A O 1
ATOM 763 N N . VAL A 1 98 ? -22.532 -3.681 14.585 1.00 90.00 98 VAL A N 1
ATOM 764 C CA . VAL A 1 98 ? -23.381 -4.249 13.521 1.00 90.00 98 VAL A CA 1
ATOM 765 C C . VAL A 1 98 ? -23.013 -5.716 13.225 1.00 90.00 98 VAL A C 1
ATOM 767 O O . VAL A 1 98 ? -23.710 -6.400 12.480 1.00 90.00 98 VAL A O 1
ATOM 770 N N . GLY A 1 99 ? -21.940 -6.237 13.830 1.00 87.50 99 GLY A N 1
ATOM 771 C CA . GLY A 1 99 ? -21.503 -7.630 13.690 1.00 87.50 99 GLY A CA 1
ATOM 772 C C . GLY A 1 99 ? -20.527 -7.892 12.537 1.00 87.50 99 GLY A C 1
ATOM 773 O O . GLY A 1 99 ? -20.228 -9.050 12.244 1.00 87.50 99 GLY A O 1
ATOM 774 N N . LEU A 1 100 ? -20.003 -6.847 11.891 1.00 88.94 100 LEU A N 1
ATOM 775 C CA . LEU A 1 100 ? -18.965 -6.962 10.861 1.00 88.94 100 LEU A CA 1
ATOM 776 C C . LEU A 1 100 ? -17.571 -6.993 11.504 1.00 88.94 100 LEU A C 1
ATOM 778 O O . LEU A 1 100 ? -17.215 -6.113 12.289 1.00 88.94 100 LEU A O 1
ATOM 782 N N . LYS A 1 101 ? -16.745 -7.985 11.147 1.00 89.62 101 LYS A N 1
ATOM 783 C CA . LYS A 1 101 ? -15.411 -8.172 11.738 1.00 89.62 101 LYS A CA 1
ATOM 784 C C . LYS A 1 101 ? -14.336 -7.506 10.886 1.00 89.62 101 LYS A C 1
ATOM 786 O O . LYS A 1 101 ? -13.629 -8.158 10.123 1.00 89.62 101 LYS A O 1
ATOM 791 N N . LEU A 1 102 ? -14.188 -6.192 11.024 1.00 91.50 102 LEU A N 1
ATOM 792 C CA . LEU A 1 102 ? -13.084 -5.484 10.376 1.00 91.50 102 LEU A CA 1
ATOM 793 C C . LEU A 1 102 ? -11.736 -5.800 11.061 1.00 91.50 102 LEU A C 1
ATOM 795 O O . LEU A 1 102 ? -11.690 -5.997 12.280 1.00 91.50 102 LEU A O 1
ATOM 799 N N . PRO A 1 103 ? -10.616 -5.831 10.317 1.00 92.31 103 PRO A N 1
ATOM 800 C CA . PRO A 1 103 ? -9.285 -5.918 10.906 1.00 92.31 103 PRO A CA 1
ATOM 801 C C . PRO A 1 103 ? -8.977 -4.690 11.773 1.00 92.31 103 PRO A C 1
ATOM 803 O O . PRO A 1 103 ? -9.342 -3.569 11.433 1.00 92.31 103 PRO A O 1
ATOM 806 N N . THR A 1 104 ? -8.237 -4.881 12.862 1.00 92.44 104 THR A N 1
ATOM 807 C CA . THR A 1 104 ? -7.659 -3.779 13.649 1.00 92.44 104 THR A CA 1
ATOM 808 C C . THR A 1 104 ? -6.675 -2.966 12.800 1.00 92.44 104 THR A C 1
ATOM 810 O O . THR A 1 104 ? -6.073 -3.505 11.863 1.00 92.44 104 THR A O 1
ATOM 813 N N . TYR A 1 105 ? -6.433 -1.698 13.149 1.00 91.44 105 TYR A N 1
ATOM 814 C CA . TYR A 1 105 ? -5.525 -0.816 12.403 1.00 91.44 105 TYR A CA 1
ATOM 815 C C . TYR A 1 105 ? -4.130 -1.427 12.159 1.00 91.44 105 TYR A C 1
ATOM 817 O O . TYR A 1 105 ? -3.595 -1.361 11.051 1.00 91.44 105 TYR A O 1
ATOM 825 N N . LYS A 1 106 ? -3.555 -2.098 13.168 1.00 91.56 106 LYS A N 1
ATOM 826 C CA . LYS A 1 106 ? -2.253 -2.785 13.052 1.00 91.56 106 LYS A CA 1
ATOM 827 C C . LYS A 1 106 ? -2.286 -3.906 12.006 1.00 91.56 106 LYS A C 1
ATOM 829 O O . LYS A 1 106 ? -1.397 -3.998 11.162 1.00 91.56 106 LYS A O 1
ATOM 834 N N . THR A 1 107 ? -3.330 -4.730 12.028 1.00 91.50 107 THR A N 1
ATOM 835 C CA . THR A 1 107 ? -3.527 -5.830 11.072 1.00 91.50 107 THR A CA 1
ATOM 836 C C . THR A 1 107 ? -3.699 -5.301 9.651 1.00 91.50 107 THR A C 1
ATOM 838 O O . THR A 1 107 ? -3.087 -5.822 8.719 1.00 91.50 107 THR A O 1
ATOM 841 N N . LEU A 1 108 ? -4.467 -4.223 9.491 1.00 91.94 108 LEU A N 1
ATOM 842 C CA . LEU A 1 108 ? -4.658 -3.531 8.219 1.00 91.94 108 LEU A CA 1
ATOM 843 C C . LEU A 1 108 ? -3.330 -2.996 7.656 1.00 91.94 108 LEU A C 1
ATOM 845 O O . LEU A 1 108 ? -3.006 -3.253 6.496 1.00 91.94 108 LEU A O 1
ATOM 849 N N . LYS A 1 109 ? -2.522 -2.316 8.479 1.00 90.75 109 LYS A N 1
ATOM 850 C CA . LYS A 1 109 ? -1.181 -1.835 8.098 1.00 90.75 109 LYS A CA 1
ATOM 851 C C . LYS A 1 109 ? -0.254 -2.979 7.684 1.00 90.75 109 LYS A C 1
ATOM 853 O O . LYS A 1 109 ? 0.394 -2.888 6.641 1.00 90.75 109 LYS A O 1
ATOM 858 N N . ASN A 1 110 ? -0.224 -4.066 8.453 1.00 90.62 110 ASN A N 1
ATOM 859 C CA . ASN A 1 110 ? 0.588 -5.245 8.140 1.00 90.62 110 ASN A CA 1
ATOM 860 C C . ASN A 1 110 ? 0.169 -5.892 6.818 1.00 90.62 110 ASN A C 1
ATOM 862 O O . ASN A 1 110 ? 1.016 -6.245 5.998 1.00 90.62 110 ASN A O 1
ATOM 866 N N . MET A 1 111 ? -1.134 -5.995 6.574 1.00 91.00 111 MET A N 1
ATOM 867 C CA . MET A 1 111 ? -1.665 -6.501 5.316 1.00 91.00 111 MET A CA 1
ATOM 868 C C . MET A 1 111 ? -1.277 -5.599 4.140 1.00 91.00 111 MET A C 1
ATOM 870 O O . MET A 1 111 ? -0.785 -6.099 3.133 1.00 91.00 111 MET A O 1
ATOM 874 N N . LEU A 1 112 ? -1.412 -4.277 4.266 1.00 88.81 112 LEU A N 1
ATOM 875 C CA . LEU A 1 112 ? -0.974 -3.335 3.229 1.00 88.81 112 LEU A CA 1
ATOM 876 C C . LEU A 1 112 ? 0.538 -3.429 2.964 1.00 88.81 112 LEU A C 1
ATOM 878 O O . LEU A 1 112 ? 0.961 -3.371 1.810 1.00 88.81 112 LEU A O 1
ATOM 882 N N . LYS A 1 113 ? 1.354 -3.646 4.004 1.00 88.56 113 LYS A N 1
ATOM 883 C CA . LYS A 1 113 ? 2.799 -3.912 3.876 1.00 88.56 113 LYS A CA 1
ATOM 884 C C . LYS A 1 113 ? 3.065 -5.221 3.129 1.00 88.56 113 LYS A C 1
AT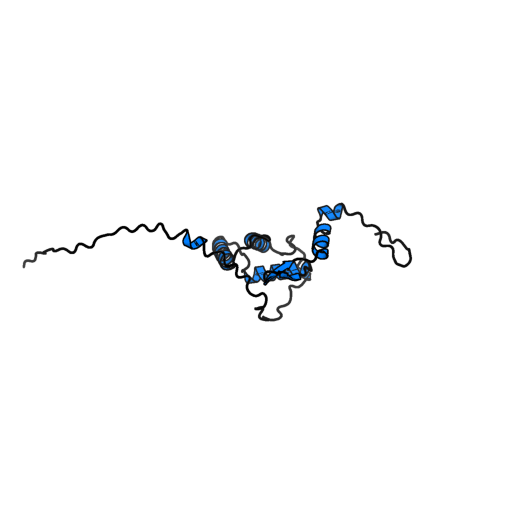OM 886 O O . LYS A 1 113 ? 3.935 -5.263 2.261 1.00 88.56 113 LYS A O 1
ATOM 891 N N . CYS A 1 114 ? 2.290 -6.267 3.414 1.00 89.19 114 CYS A N 1
ATOM 892 C CA . CYS A 1 114 ? 2.351 -7.536 2.695 1.00 89.19 114 CYS A CA 1
ATOM 893 C C . CYS A 1 114 ? 2.004 -7.349 1.211 1.00 89.19 114 CYS A C 1
ATOM 895 O O . CYS A 1 114 ? 2.784 -7.756 0.354 1.00 89.19 114 CYS A O 1
ATOM 897 N N . VAL A 1 115 ? 0.917 -6.639 0.890 1.00 88.56 115 VAL A N 1
ATOM 898 C CA . VAL A 1 115 ? 0.538 -6.334 -0.501 1.00 88.56 115 VAL A CA 1
ATOM 899 C C . VAL A 1 115 ? 1.614 -5.504 -1.205 1.00 88.56 115 VAL A C 1
ATOM 901 O O . VAL A 1 115 ? 1.987 -5.824 -2.331 1.00 88.56 115 VAL A O 1
ATOM 904 N N . LYS A 1 116 ? 2.190 -4.495 -0.537 1.00 86.75 116 LYS A N 1
ATOM 905 C CA . LYS A 1 116 ? 3.323 -3.716 -1.068 1.00 86.75 116 LYS A CA 1
ATOM 906 C C . LYS A 1 116 ? 4.507 -4.623 -1.427 1.00 86.75 116 LYS A C 1
ATOM 908 O O . LYS A 1 116 ? 5.107 -4.449 -2.487 1.00 86.75 116 LYS A O 1
ATOM 913 N N . LYS A 1 117 ? 4.813 -5.608 -0.572 1.00 88.00 117 LYS A N 1
ATOM 914 C CA . LYS A 1 117 ? 5.872 -6.602 -0.798 1.00 88.00 117 LYS A CA 1
ATOM 915 C C . LYS A 1 117 ? 5.541 -7.539 -1.962 1.00 88.00 117 LYS A C 1
ATOM 917 O O . LYS A 1 117 ? 6.410 -7.773 -2.792 1.00 88.00 117 LYS A O 1
ATOM 922 N N . ILE A 1 118 ? 4.300 -8.021 -2.052 1.00 87.81 118 ILE A N 1
ATOM 923 C CA . ILE A 1 118 ? 3.817 -8.875 -3.151 1.00 87.81 118 ILE A CA 1
ATOM 924 C C . ILE A 1 118 ? 3.940 -8.152 -4.498 1.00 87.81 118 ILE A C 1
ATOM 926 O O . ILE A 1 118 ? 4.400 -8.736 -5.472 1.00 87.81 118 ILE A O 1
ATOM 930 N N . LEU A 1 119 ? 3.580 -6.868 -4.550 1.00 84.62 119 LEU A N 1
ATOM 931 C CA . LEU A 1 119 ? 3.695 -6.046 -5.759 1.00 84.62 119 LEU A CA 1
ATOM 932 C C . LEU A 1 119 ? 5.146 -5.626 -6.071 1.00 84.62 119 LEU A C 1
ATOM 934 O O . LEU A 1 119 ? 5.435 -5.128 -7.164 1.00 84.62 119 LEU A O 1
ATOM 938 N N . GLY A 1 120 ? 6.072 -5.827 -5.130 1.00 85.38 120 GLY A N 1
ATOM 939 C CA 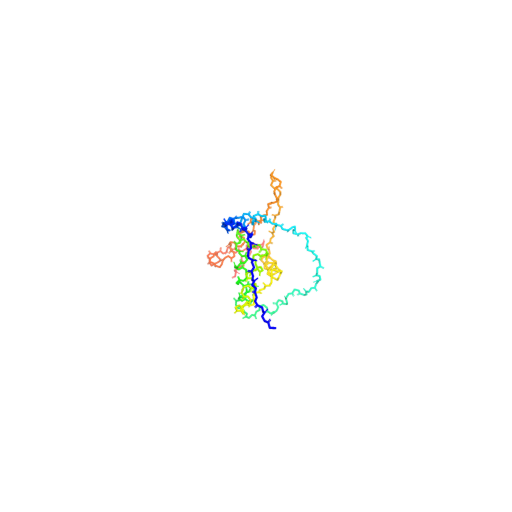. GLY A 1 120 ? 7.477 -5.452 -5.270 1.00 85.38 120 GLY A CA 1
ATOM 940 C C . GLY A 1 120 ? 7.687 -3.943 -5.391 1.00 85.38 120 GLY A C 1
ATOM 941 O O . GLY A 1 120 ? 8.588 -3.525 -6.107 1.00 85.38 120 GLY A O 1
ATOM 942 N N . LEU A 1 121 ? 6.838 -3.128 -4.756 1.00 85.38 121 LEU A N 1
ATOM 943 C CA . LEU A 1 121 ? 6.923 -1.668 -4.851 1.00 85.38 121 LEU A CA 1
ATOM 944 C C . LEU A 1 121 ? 8.052 -1.137 -3.972 1.00 85.38 121 LEU A C 1
ATOM 946 O O . LEU A 1 121 ? 8.004 -1.274 -2.741 1.00 85.38 121 LEU A O 1
ATOM 950 N N . LYS A 1 122 ? 9.033 -0.479 -4.590 1.00 86.31 122 LYS A N 1
ATOM 951 C CA . LYS A 1 122 ? 10.104 0.215 -3.873 1.00 86.31 122 LYS A CA 1
ATOM 952 C C . LYS A 1 122 ? 9.729 1.681 -3.723 1.00 86.31 122 LYS A C 1
ATOM 954 O O . LYS A 1 122 ? 9.343 2.326 -4.688 1.00 86.31 122 LYS A O 1
ATOM 959 N N . LEU A 1 123 ? 9.804 2.196 -2.500 1.00 86.50 123 LEU A N 1
ATOM 960 C CA . LEU A 1 123 ? 9.601 3.619 -2.247 1.00 86.50 123 LEU A CA 1
ATOM 961 C C . LEU A 1 123 ? 10.968 4.295 -2.272 1.00 86.50 123 LEU A C 1
ATOM 963 O O . LEU A 1 123 ? 11.877 3.845 -1.577 1.00 86.50 123 LEU A O 1
ATOM 967 N N . VAL A 1 124 ? 11.107 5.339 -3.079 1.00 89.12 124 VAL A N 1
ATOM 968 C CA . VAL A 1 124 ? 12.294 6.191 -3.108 1.00 89.12 124 VAL A CA 1
ATOM 969 C C . VAL A 1 124 ? 11.985 7.424 -2.282 1.00 89.12 124 VAL A C 1
ATOM 971 O O . VAL A 1 124 ? 11.023 8.141 -2.568 1.00 89.12 124 VAL A O 1
ATOM 974 N N . THR A 1 125 ? 12.797 7.648 -1.256 1.00 88.81 125 THR A N 1
ATOM 975 C CA . THR A 1 125 ? 12.721 8.839 -0.415 1.00 88.81 125 THR A CA 1
ATOM 976 C C . THR A 1 125 ? 13.825 9.801 -0.833 1.00 88.81 125 THR A C 1
ATOM 978 O O . THR A 1 125 ? 14.983 9.409 -0.965 1.00 88.81 125 THR A O 1
ATOM 981 N N . SER A 1 126 ? 13.460 11.055 -1.058 1.00 89.31 126 SER A N 1
ATOM 982 C CA . SER A 1 126 ? 14.370 12.150 -1.398 1.00 89.31 126 SER A CA 1
ATOM 983 C C . SER A 1 126 ? 14.015 13.376 -0.571 1.00 89.31 126 SER A C 1
ATOM 985 O O . SER A 1 126 ? 12.839 13.594 -0.292 1.00 89.31 126 SER A O 1
ATOM 987 N N . ILE A 1 127 ? 14.996 14.200 -0.225 1.00 93.50 127 ILE A N 1
ATOM 988 C CA . ILE A 1 127 ? 14.752 15.458 0.486 1.00 93.50 127 ILE A CA 1
ATOM 989 C C . ILE A 1 127 ? 14.559 16.571 -0.551 1.00 93.50 127 ILE A C 1
ATOM 991 O O . ILE A 1 127 ? 15.363 16.724 -1.472 1.00 93.50 127 ILE A O 1
ATOM 995 N N . SER A 1 128 ? 13.455 17.307 -0.439 1.00 91.75 128 SER A N 1
ATOM 996 C CA . SER A 1 128 ? 13.167 18.492 -1.253 1.00 91.75 128 SER A CA 1
ATOM 997 C C . SER A 1 128 ? 14.125 19.641 -0.908 1.00 91.75 128 SER A C 1
ATOM 999 O O . SER A 1 128 ? 14.581 19.717 0.229 1.00 91.75 128 SER A O 1
ATOM 1001 N N . PRO A 1 129 ? 14.371 20.609 -1.813 1.00 94.06 129 PRO A N 1
ATOM 1002 C CA . PRO A 1 129 ? 15.090 21.843 -1.472 1.00 94.06 129 PRO A CA 1
ATOM 1003 C C . PR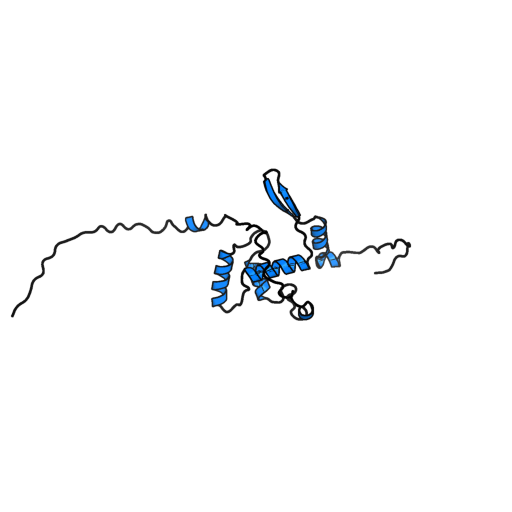O A 1 129 ? 14.507 22.621 -0.278 1.00 94.06 129 PRO A C 1
ATOM 1005 O O . PRO A 1 129 ? 15.201 23.447 0.304 1.00 94.06 129 PRO A O 1
ATOM 1008 N N . LEU A 1 130 ? 13.241 22.370 0.077 1.00 93.94 130 LEU A N 1
ATOM 1009 C CA . LEU A 1 130 ? 12.560 22.939 1.247 1.00 93.94 130 LEU A CA 1
ATOM 1010 C C . LEU A 1 130 ? 12.654 22.051 2.505 1.00 93.94 130 LEU A C 1
ATOM 1012 O O . LEU A 1 130 ? 11.817 22.179 3.389 1.00 93.94 130 LEU A O 1
ATOM 1016 N N . ASP A 1 131 ? 13.604 21.116 2.546 1.00 90.56 131 ASP A N 1
ATOM 1017 C CA . ASP A 1 131 ? 13.841 20.174 3.654 1.00 90.56 131 ASP A CA 1
ATOM 1018 C C . ASP A 1 131 ? 12.648 19.258 3.996 1.00 90.56 131 ASP A C 1
ATOM 1020 O O . ASP A 1 131 ? 12.523 18.710 5.085 1.00 90.56 131 ASP A O 1
ATOM 1024 N N . ASN A 1 132 ? 11.755 19.052 3.024 1.00 91.38 132 ASN A N 1
ATOM 1025 C CA . ASN A 1 132 ? 10.615 18.149 3.163 1.00 91.38 132 ASN A CA 1
ATOM 1026 C C . ASN A 1 132 ? 10.956 16.760 2.614 1.00 91.38 132 ASN A C 1
ATOM 1028 O O . ASN A 1 132 ? 11.398 16.635 1.464 1.00 91.38 132 ASN A O 1
ATOM 1032 N N . ALA A 1 133 ? 10.675 15.708 3.387 1.00 88.75 133 ALA A N 1
ATOM 1033 C CA . ALA A 1 133 ? 10.762 14.332 2.907 1.00 88.75 133 ALA A CA 1
ATOM 1034 C C . ALA A 1 133 ? 9.729 14.091 1.794 1.00 88.75 133 ALA A C 1
ATOM 1036 O O . ALA A 1 133 ? 8.521 14.237 1.976 1.00 88.75 133 ALA A O 1
ATOM 1037 N N . CYS A 1 134 ? 10.214 13.737 0.608 1.00 88.25 134 CYS A N 1
ATOM 1038 C CA . CYS A 1 134 ? 9.401 13.433 -0.559 1.00 88.25 134 CYS A CA 1
ATOM 1039 C C . CYS A 1 134 ? 9.504 11.945 -0.876 1.00 88.25 134 CYS A C 1
ATOM 1041 O O . CYS A 1 134 ? 10.597 11.410 -1.066 1.00 88.25 134 CYS A O 1
ATOM 1043 N N . HIS A 1 135 ? 8.353 11.288 -0.984 1.00 87.81 135 HIS A N 1
ATOM 1044 C CA . HIS A 1 135 ? 8.263 9.864 -1.278 1.00 87.81 135 HIS A CA 1
ATOM 1045 C C . HIS A 1 135 ? 7.688 9.652 -2.674 1.00 87.81 135 HIS A C 1
ATOM 1047 O O . HIS A 1 135 ? 6.608 10.149 -2.998 1.00 87.81 135 HIS A O 1
ATOM 1053 N N . SER A 1 136 ? 8.394 8.892 -3.504 1.00 87.62 136 SER A N 1
ATOM 1054 C CA . SER A 1 136 ? 7.991 8.611 -4.882 1.00 87.62 136 SER A CA 1
ATOM 1055 C C . SER A 1 136 ? 8.195 7.142 -5.241 1.00 87.62 136 SER A C 1
ATOM 1057 O O . SER A 1 136 ? 8.955 6.418 -4.595 1.00 87.62 136 SER A O 1
ATOM 1059 N N . LEU A 1 137 ? 7.473 6.681 -6.262 1.00 89.19 137 LEU A N 1
ATOM 1060 C CA . LEU A 1 137 ? 7.741 5.390 -6.889 1.00 89.19 137 LEU A CA 1
ATOM 1061 C C . LEU A 1 137 ? 8.736 5.597 -8.040 1.00 89.19 137 LEU A C 1
ATOM 1063 O O . LEU A 1 137 ? 8.582 6.570 -8.784 1.00 89.19 137 LEU A O 1
ATOM 1067 N N . PRO A 1 138 ? 9.713 4.691 -8.230 1.00 90.12 138 PRO A N 1
ATOM 1068 C CA . PRO A 1 138 ? 10.547 4.682 -9.423 1.00 90.12 138 PRO A CA 1
ATOM 1069 C C . PRO A 1 138 ? 9.688 4.677 -10.686 1.00 90.12 138 PRO A C 1
ATOM 1071 O O . PRO A 1 138 ? 8.666 3.990 -10.751 1.00 90.12 138 PRO A O 1
ATOM 1074 N N . ILE A 1 139 ? 10.132 5.390 -11.721 1.00 91.19 139 ILE A N 1
ATOM 1075 C CA . ILE A 1 139 ? 9.409 5.443 -12.996 1.00 91.19 139 ILE A CA 1
ATOM 1076 C C . 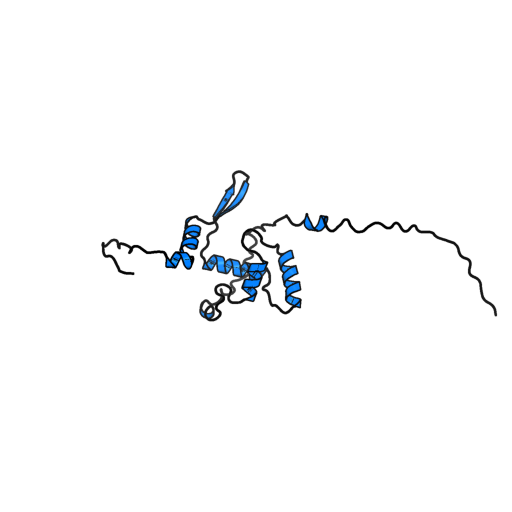ILE A 1 139 ? 9.226 4.048 -13.609 1.00 91.19 139 ILE A C 1
ATOM 1078 O O . ILE A 1 139 ? 8.160 3.741 -14.134 1.00 91.19 139 ILE A O 1
ATOM 1082 N N . GLU A 1 140 ? 10.225 3.177 -13.462 1.00 90.44 140 GLU A N 1
ATOM 1083 C CA . GLU A 1 140 ? 10.172 1.783 -13.909 1.00 90.44 140 GLU A CA 1
ATOM 1084 C C . GLU A 1 140 ? 9.021 1.016 -13.249 1.00 90.44 140 GLU A C 1
ATOM 1086 O O . GLU A 1 140 ? 8.297 0.286 -13.923 1.00 90.44 140 GLU A O 1
ATOM 1091 N N . ASP A 1 141 ? 8.804 1.223 -11.946 1.00 90.06 141 ASP A N 1
ATOM 1092 C CA . ASP A 1 141 ? 7.713 0.593 -11.203 1.00 90.06 141 ASP A CA 1
ATOM 1093 C C . ASP A 1 141 ? 6.351 1.139 -11.637 1.00 90.06 141 ASP A C 1
ATOM 1095 O O . ASP A 1 141 ? 5.401 0.370 -11.784 1.00 90.06 141 ASP A O 1
ATOM 1099 N N . ILE A 1 142 ? 6.250 2.44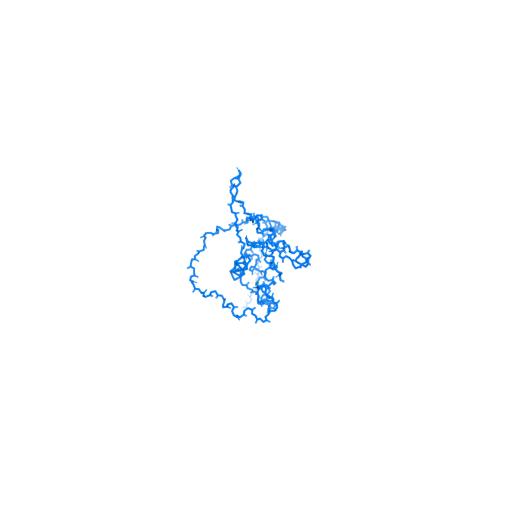4 -11.895 1.00 90.50 142 ILE A N 1
ATOM 1100 C CA . ILE A 1 142 ? 5.014 3.062 -12.393 1.00 90.50 142 ILE A CA 1
ATOM 1101 C C . ILE A 1 142 ? 4.646 2.477 -13.761 1.00 90.50 142 ILE A C 1
ATOM 1103 O O . ILE A 1 142 ? 3.517 2.023 -13.949 1.00 90.50 142 ILE A O 1
ATOM 1107 N N . VAL A 1 143 ? 5.603 2.436 -14.692 1.00 91.62 143 VAL A N 1
ATOM 1108 C CA . VAL A 1 143 ? 5.401 1.872 -16.035 1.00 91.62 143 VAL A CA 1
ATOM 1109 C C . VAL A 1 143 ? 5.067 0.384 -15.945 1.00 91.62 143 VAL A C 1
ATOM 1111 O O . VAL A 1 143 ? 4.117 -0.069 -16.578 1.00 91.62 143 VAL A O 1
ATOM 1114 N N . ARG A 1 144 ? 5.776 -0.380 -15.108 1.00 90.31 144 ARG A N 1
ATOM 1115 C CA . ARG A 1 144 ? 5.501 -1.806 -14.876 1.00 90.31 144 ARG A CA 1
ATOM 1116 C C . ARG A 1 144 ? 4.065 -2.045 -14.410 1.00 90.31 144 ARG A C 1
ATOM 1118 O O . ARG A 1 144 ? 3.406 -2.940 -14.934 1.00 90.31 144 ARG A O 1
ATOM 1125 N N . LEU A 1 145 ? 3.572 -1.262 -13.449 1.00 89.81 145 LEU A N 1
ATOM 1126 C CA . LEU A 1 145 ? 2.193 -1.373 -12.960 1.00 89.81 145 LEU A CA 1
ATOM 1127 C C . LEU A 1 145 ? 1.167 -0.978 -14.022 1.00 89.81 145 LEU A C 1
ATOM 1129 O O . LEU A 1 145 ? 0.099 -1.585 -14.083 1.00 89.81 145 LEU A O 1
ATOM 1133 N N . ASP A 1 146 ? 1.473 0.026 -14.843 1.00 90.81 146 ASP A N 1
ATOM 1134 C CA . ASP A 1 146 ? 0.582 0.478 -15.910 1.00 90.81 146 ASP A CA 1
ATOM 1135 C C . ASP A 1 146 ? 0.435 -0.582 -17.010 1.00 90.81 146 ASP A C 1
ATOM 1137 O O . ASP A 1 146 ? -0.684 -0.936 -17.385 1.00 90.81 146 ASP A O 1
ATOM 1141 N N . LEU A 1 147 ? 1.550 -1.183 -17.434 1.00 90.50 147 LEU A N 1
ATOM 1142 C CA . LEU A 1 147 ? 1.567 -2.280 -18.408 1.00 90.50 147 LEU A CA 1
ATOM 1143 C C . LEU A 1 147 ? 0.923 -3.565 -17.860 1.00 90.50 147 LEU A C 1
ATOM 1145 O O . LEU A 1 147 ? 0.333 -4.330 -18.621 1.00 90.50 147 LEU A O 1
ATOM 1149 N N . ALA A 1 148 ? 0.988 -3.793 -16.544 1.00 87.44 148 ALA A N 1
ATOM 1150 C CA . ALA A 1 148 ? 0.377 -4.948 -15.882 1.00 87.44 148 ALA A CA 1
ATOM 1151 C C . ALA A 1 148 ? -1.155 -4.851 -15.739 1.00 87.44 148 ALA A C 1
ATOM 1153 O O . ALA A 1 148 ? -1.795 -5.809 -15.297 1.00 87.44 148 ALA A O 1
ATOM 1154 N N . LYS A 1 149 ? -1.776 -3.719 -16.095 1.00 89.50 149 LYS A N 1
ATOM 1155 C CA . LYS A 1 149 ? -3.237 -3.581 -16.053 1.00 89.50 149 LYS A CA 1
ATOM 1156 C C . LYS A 1 149 ? -3.888 -4.565 -17.033 1.00 89.50 149 LYS A C 1
ATOM 1158 O O . LYS A 1 149 ? -3.524 -4.558 -18.208 1.00 89.50 149 LYS A O 1
ATOM 1163 N N . PRO A 1 150 ? -4.922 -5.331 -16.631 1.00 88.38 150 PRO A N 1
ATOM 1164 C CA . PRO A 1 150 ? -5.533 -6.347 -17.494 1.00 88.38 150 PRO A CA 1
ATOM 1165 C C . PRO A 1 150 ? -6.005 -5.823 -18.859 1.00 88.38 150 PRO A C 1
ATOM 1167 O O . PRO A 1 150 ? -5.864 -6.502 -19.870 1.00 88.38 150 PRO A O 1
ATOM 1170 N N . HIS A 1 151 ? -6.521 -4.591 -18.907 1.00 89.75 151 HIS A N 1
ATOM 1171 C CA . HIS A 1 151 ? -6.998 -3.965 -20.144 1.00 89.75 151 HIS A CA 1
ATOM 1172 C C . HIS A 1 151 ? -5.873 -3.441 -21.055 1.00 89.75 151 HIS A C 1
ATOM 1174 O O . HIS A 1 151 ? -6.099 -3.266 -22.252 1.00 89.75 151 HIS A O 1
ATOM 1180 N N . VAL A 1 152 ? -4.682 -3.175 -20.505 1.00 90.06 152 VAL A N 1
ATOM 1181 C CA . VAL A 1 152 ? -3.482 -2.803 -21.274 1.00 90.06 152 VAL A CA 1
ATOM 1182 C C . VAL A 1 152 ? -2.780 -4.070 -21.760 1.00 90.06 152 VAL A C 1
ATOM 1184 O O . VAL A 1 152 ? -2.461 -4.175 -22.940 1.00 90.06 152 VAL A O 1
ATOM 1187 N N . ALA A 1 153 ? -2.646 -5.070 -20.884 1.00 86.44 153 ALA A N 1
ATOM 1188 C CA . ALA A 1 153 ? -2.042 -6.369 -21.172 1.00 86.44 153 ALA A CA 1
ATOM 1189 C C . ALA A 1 153 ? -2.670 -7.074 -22.385 1.00 86.44 153 ALA A C 1
ATOM 1191 O O . ALA A 1 153 ? -1.950 -7.610 -23.218 1.00 86.44 153 ALA A O 1
ATOM 1192 N N . GLN A 1 154 ? -3.996 -7.010 -22.543 1.00 88.06 154 GLN A N 1
ATOM 1193 C CA . GLN A 1 154 ? -4.696 -7.579 -23.708 1.00 88.06 154 GLN A CA 1
ATOM 1194 C C . GLN A 1 154 ? -4.324 -6.920 -25.044 1.00 88.06 154 GLN A C 1
ATOM 1196 O O . GLN A 1 154 ? -4.498 -7.529 -26.097 1.00 88.06 154 GLN A O 1
ATOM 1201 N N . LYS A 1 155 ? -3.862 -5.667 -25.014 1.00 87.50 155 LYS A N 1
ATOM 1202 C CA . LYS A 1 155 ? -3.516 -4.877 -26.203 1.00 87.50 155 LYS A CA 1
ATOM 1203 C C . LYS A 1 155 ? -2.010 -4.822 -26.453 1.00 87.50 155 LYS A C 1
ATOM 1205 O O . LYS A 1 155 ? -1.583 -4.234 -27.443 1.00 87.50 155 LYS A O 1
ATOM 1210 N N . LEU A 1 156 ? -1.208 -5.406 -25.564 1.00 85.69 156 LEU A N 1
ATOM 1211 C CA . LEU A 1 156 ? 0.239 -5.467 -25.699 1.00 85.69 156 LEU A CA 1
ATOM 1212 C C . LEU A 1 156 ? 0.620 -6.615 -26.636 1.00 85.69 156 LEU A C 1
ATOM 1214 O O . LEU A 1 156 ? 0.491 -7.789 -26.300 1.00 85.69 156 LEU A O 1
ATOM 1218 N N . SER A 1 157 ? 1.119 -6.266 -27.818 1.00 82.62 157 SER A N 1
ATOM 1219 C CA . SER A 1 157 ? 1.819 -7.195 -28.702 1.00 82.62 157 SER A CA 1
ATOM 1220 C C . SER A 1 157 ? 3.300 -7.216 -28.329 1.00 82.62 157 SER A C 1
ATOM 1222 O O . SER A 1 157 ? 3.997 -6.212 -28.499 1.00 82.62 157 SER A O 1
ATOM 1224 N N . PHE A 1 158 ? 3.788 -8.343 -27.815 1.00 79.75 158 PHE A N 1
ATOM 1225 C CA . PHE A 1 158 ? 5.203 -8.509 -27.496 1.00 79.75 158 PHE A CA 1
ATOM 1226 C C . PHE A 1 158 ? 5.984 -8.855 -28.761 1.00 79.75 158 PHE A C 1
ATOM 1228 O O . PHE A 1 158 ? 5.665 -9.820 -29.455 1.00 79.75 158 PHE A O 1
ATOM 1235 N N . TYR A 1 159 ? 7.029 -8.082 -29.049 1.00 76.12 159 TYR A N 1
ATOM 1236 C CA . TYR A 1 159 ? 8.025 -8.512 -30.021 1.00 76.12 159 TYR A CA 1
ATOM 1237 C C . TYR A 1 159 ? 8.813 -9.685 -29.431 1.00 76.12 159 TYR A C 1
ATOM 1239 O O . TYR A 1 159 ? 9.140 -9.654 -28.239 1.00 76.12 159 TYR A O 1
ATOM 1247 N N . PRO A 1 160 ? 9.121 -10.722 -30.225 1.00 71.56 160 PRO A N 1
ATOM 1248 C CA . PRO A 1 160 ? 9.896 -11.841 -29.727 1.00 71.56 160 PRO A CA 1
ATOM 1249 C C . PRO A 1 160 ? 11.269 -11.354 -29.266 1.00 71.56 160 PRO A C 1
ATOM 1251 O O . PRO A 1 160 ? 11.940 -10.581 -29.955 1.00 71.56 160 PRO A O 1
ATOM 1254 N N . ALA A 1 161 ? 11.694 -11.820 -28.094 1.00 67.44 161 ALA A N 1
ATOM 1255 C CA . ALA A 1 161 ? 13.033 -11.544 -27.607 1.00 67.44 161 ALA A CA 1
ATOM 1256 C C . ALA A 1 161 ? 14.044 -12.215 -28.545 1.00 67.44 161 ALA A C 1
ATOM 1258 O O . ALA A 1 161 ? 14.053 -13.438 -28.701 1.00 67.44 161 ALA A O 1
ATOM 1259 N N . ILE A 1 162 ? 14.894 -11.410 -29.179 1.00 68.06 162 ILE A N 1
ATOM 1260 C CA . ILE A 1 162 ? 15.997 -11.920 -29.988 1.00 68.06 162 ILE A CA 1
ATOM 1261 C C . ILE A 1 162 ? 17.032 -12.462 -28.997 1.00 68.06 162 ILE A C 1
ATOM 1263 O O . ILE A 1 162 ? 17.660 -11.689 -28.270 1.00 68.06 162 ILE A O 1
ATOM 1267 N N . SER A 1 163 ? 17.178 -13.790 -28.911 1.00 66.56 163 SER A N 1
ATOM 1268 C CA . SER A 1 163 ? 18.294 -14.379 -28.157 1.00 66.56 163 SER A CA 1
ATOM 1269 C C . SER A 1 163 ? 19.607 -13.916 -28.787 1.00 66.56 163 SER A C 1
ATOM 1271 O O . SER A 1 163 ? 19.662 -13.676 -29.994 1.00 66.56 163 SER A O 1
ATOM 1273 N N . LYS A 1 164 ? 20.689 -13.840 -28.004 1.00 69.12 164 LYS A N 1
ATOM 1274 C CA . LYS A 1 164 ? 22.030 -13.470 -28.504 1.00 69.12 164 LYS A CA 1
ATOM 1275 C C . LYS A 1 164 ? 22.509 -14.364 -29.662 1.00 69.12 164 LYS A C 1
ATOM 1277 O O . LYS A 1 164 ? 23.372 -13.954 -30.427 1.00 69.12 164 LYS A O 1
ATOM 1282 N N . ASP A 1 165 ? 21.893 -15.533 -29.815 1.00 72.75 165 ASP A N 1
ATOM 1283 C CA . ASP A 1 165 ? 22.146 -16.522 -30.866 1.00 72.75 165 ASP A CA 1
ATOM 1284 C C . ASP A 1 165 ? 21.357 -16.265 -32.170 1.00 72.75 165 ASP A C 1
ATOM 1286 O O . ASP A 1 165 ? 21.396 -17.080 -33.086 1.00 72.75 165 ASP A O 1
ATOM 1290 N N . GLY A 1 166 ? 20.583 -15.174 -32.260 1.00 66.88 166 GLY A N 1
ATOM 1291 C CA . GLY A 1 166 ? 19.788 -14.814 -33.445 1.00 66.88 166 GLY A CA 1
ATOM 1292 C C . GLY A 1 166 ? 18.540 -15.675 -33.677 1.00 66.88 166 GLY A C 1
ATOM 1293 O O . GLY A 1 166 ? 17.788 -15.431 -34.618 1.00 66.88 166 GLY A O 1
ATOM 1294 N N . VAL A 1 167 ? 18.282 -16.665 -32.819 1.00 66.31 167 VAL A N 1
ATOM 1295 C CA . VAL A 1 167 ? 17.106 -17.535 -32.923 1.00 66.31 167 VAL A CA 1
ATOM 1296 C C . VAL A 1 167 ? 15.904 -16.871 -32.257 1.00 66.31 167 VAL A C 1
ATOM 1298 O O . VAL A 1 167 ? 15.884 -16.643 -31.045 1.00 66.31 167 VAL A O 1
ATOM 1301 N N . ILE A 1 168 ? 14.885 -16.588 -33.067 1.00 62.38 168 ILE A N 1
ATOM 1302 C CA . ILE A 1 168 ? 13.572 -16.117 -32.624 1.00 62.38 168 ILE A CA 1
ATOM 1303 C C . ILE A 1 168 ? 12.822 -17.315 -32.037 1.00 62.38 168 ILE A C 1
ATOM 1305 O O . ILE A 1 168 ? 12.428 -18.222 -32.770 1.00 62.38 168 ILE A O 1
ATOM 1309 N N . LYS A 1 169 ? 12.626 -17.341 -30.716 1.00 57.03 169 LYS A N 1
ATOM 1310 C CA . LYS A 1 169 ? 11.709 -18.306 -30.097 1.00 57.03 169 LYS A CA 1
ATOM 1311 C C . LYS A 1 169 ? 10.283 -17.756 -30.197 1.00 57.03 169 LYS A C 1
ATOM 1313 O O . LYS A 1 169 ? 10.068 -16.628 -29.749 1.00 57.03 169 LYS A O 1
ATOM 1318 N N . PRO A 1 170 ? 9.325 -18.498 -30.782 1.00 56.59 170 PRO A N 1
ATOM 1319 C CA . PRO A 1 170 ? 7.922 -18.129 -30.657 1.00 56.59 170 PRO A CA 1
ATOM 1320 C C . PRO A 1 170 ? 7.522 -18.190 -29.174 1.00 56.59 170 PRO A C 1
ATOM 1322 O O . PRO A 1 170 ? 7.992 -19.072 -28.450 1.00 56.59 170 PRO A O 1
ATOM 1325 N N . LEU A 1 171 ? 6.728 -17.203 -28.745 1.00 57.50 171 LEU A N 1
ATOM 1326 C CA . LEU A 1 171 ? 6.150 -17.122 -27.399 1.00 57.50 171 LEU A CA 1
ATOM 1327 C C . LEU A 1 171 ? 5.185 -18.281 -27.133 1.00 57.50 171 LEU A C 1
ATOM 1329 O O . LEU A 1 171 ? 4.418 -18.621 -28.063 1.00 57.50 171 LEU A O 1
#

Radius of gyration: 29.81 Å; Cα contacts (8 Å, |Δi|>4): 88; chains: 1; bounding box: 72×58×104 Å

Foldseek 3Di:
DDDDDDDDDDDDDDDDDDDPPPPPVVVVVVQPPPCPPPPPPPDPPDPDDDPDPVPCPDAPPPPQSDPLLVVLVVQCHDDPDGDDLVSSVVVCVVVVVVVRHHDHPVVSVVSVVVVCVVLVWDWDWDQDPVRDIDIDTPPVSVVVVVCPPPVNVVVDDDDFDQDPVRDGDDD

Nearest PDB structures (foldseek):
  5x11-assembly3_D  TM=3.290E-01  e=6.430E-02  Bacillus spizizenii str. W23
  5x11-assembly4_G  TM=3.413E-01  e=1.215E-01  Bacillus spizizenii str. W23
  5x11-assembly4_H  TM=3.439E-01  e=2.606E-01  Bacillus spizizenii str. W23
  3elk-assembly1_B  TM=2.921E-01  e=3.153E-01  Thermoplasma acidophilum

pLDDT: mean 70.87, std 22.03, range [30.77, 94.06]

Solvent-accessible surface area (backbone atoms only — not comparable to full-atom values): 11517 Å² total; per-residue (Å²): 138,82,86,88,85,91,86,89,84,87,78,89,75,86,84,75,89,72,83,88,80,85,65,67,71,70,64,63,72,73,65,78,76,77,75,75,64,70,93,72,82,65,76,84,76,65,96,66,75,74,80,65,80,83,69,73,76,81,48,98,38,72,95,61,60,39,69,46,47,50,54,44,49,58,67,42,31,75,86,89,53,60,60,53,70,68,58,48,52,52,50,48,54,59,42,43,76,76,69,48,78,58,66,53,72,68,56,47,51,53,49,52,51,48,52,39,58,75,72,63,68,60,78,44,78,46,74,42,100,83,75,42,85,40,78,42,68,49,68,69,58,54,52,51,55,53,53,65,32,72,82,44,45,76,70,60,82,79,77,69,65,69,41,98,82,71,54,72,55,84,132

Secondary structure (DSSP, 8-state):
---------------------SSSGGGTGGG-------TT------------TTSSSS-S-TTTSSHHHHHHHHHH-STT----HHHHHHHHHHHHHTT--PPPHHHHHHHHHHHHHHTTPPPEEEE-TTS-EEEE--HHHHHHHHHTSHHHHTT--PPPPB-TTS-B---

Mean predicted aligned error: 17.09 Å

Sequence (171 aa):
MRSPTNSSAGCESSVTDQSSDANIENLLEQVDEYDWGNEEDWEDVGTQQGPDTSSFQKNGWYPFGKLENIIATMIYGLARKRISRSQYEAIHSAVSLVGLKLPTYKTLKNMLKCVKKILGLKLVTSISPLDNACHSLPIEDIVRLDLAKPHVAQKLSFYPAISKDGVIKPL